Protein AF-A0A9E5K419-F1 (afdb_monomer)

Structure (mmCIF, N/CA/C/O backbone):
data_AF-A0A9E5K419-F1
#
_entry.id   AF-A0A9E5K419-F1
#
loop_
_atom_site.group_PDB
_atom_site.id
_atom_site.type_symbol
_atom_site.label_atom_id
_atom_site.label_alt_id
_atom_site.label_comp_id
_atom_site.label_asym_id
_atom_site.label_entity_id
_atom_site.label_seq_id
_atom_site.pdbx_PDB_ins_code
_atom_site.Cartn_x
_atom_site.Cartn_y
_atom_site.Cartn_z
_atom_site.occupancy
_atom_site.B_iso_or_equiv
_atom_site.auth_seq_id
_atom_site.auth_comp_id
_atom_site.auth_asym_id
_atom_site.auth_atom_id
_atom_site.pdbx_PDB_model_num
ATOM 1 N N . MET A 1 1 ? -24.625 -2.875 -1.559 1.00 51.09 1 MET A N 1
ATOM 2 C CA . MET A 1 1 ? -23.551 -2.017 -1.016 1.00 51.09 1 MET A CA 1
ATOM 3 C C . MET A 1 1 ? -22.894 -2.797 0.116 1.00 51.09 1 MET A C 1
ATOM 5 O O . MET A 1 1 ? -23.586 -3.589 0.740 1.00 51.09 1 MET A O 1
ATOM 9 N N . GLU A 1 2 ? -21.579 -2.642 0.253 1.00 60.12 2 GLU A N 1
ATOM 10 C CA . GLU A 1 2 ? -20.602 -3.380 1.077 1.00 60.12 2 GLU A CA 1
ATOM 11 C C . GLU A 1 2 ? -20.322 -4.870 0.797 1.00 60.12 2 GLU A C 1
ATOM 13 O O . GLU A 1 2 ? -21.179 -5.730 1.003 1.00 60.12 2 GLU A O 1
ATOM 18 N N . PRO A 1 3 ? -19.047 -5.225 0.550 1.00 54.25 3 PRO A N 1
ATOM 19 C CA . PRO A 1 3 ? -18.447 -6.385 1.171 1.00 54.25 3 PRO A CA 1
ATOM 20 C C . PRO A 1 3 ? -17.858 -5.984 2.532 1.00 54.25 3 PRO A C 1
ATOM 22 O O . PRO A 1 3 ? -16.910 -5.207 2.646 1.00 54.25 3 PRO A O 1
ATOM 25 N N . ASN A 1 4 ? -18.458 -6.553 3.570 1.00 54.78 4 ASN A N 1
ATOM 26 C CA . ASN A 1 4 ? -17.936 -6.624 4.923 1.00 54.78 4 ASN A CA 1
ATOM 27 C C . ASN 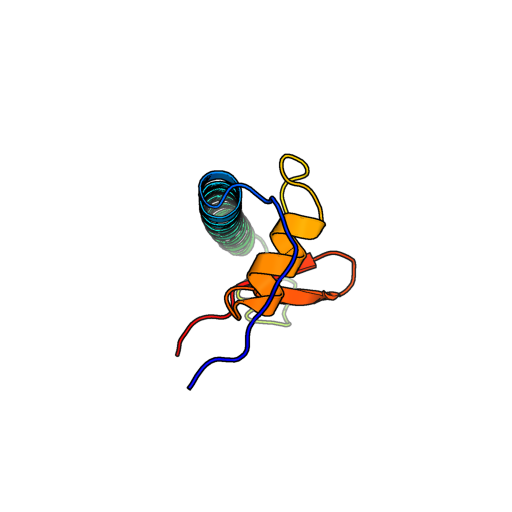A 1 4 ? -16.601 -7.386 4.908 1.00 54.78 4 ASN A C 1
ATOM 29 O O . ASN A 1 4 ? -16.580 -8.550 4.514 1.00 54.78 4 ASN A O 1
ATOM 33 N N . ASN A 1 5 ? -15.512 -6.776 5.380 1.00 54.81 5 ASN A N 1
ATOM 34 C CA . ASN A 1 5 ? -14.296 -7.510 5.731 1.00 54.81 5 ASN A CA 1
ATOM 35 C C . ASN A 1 5 ? -14.084 -7.417 7.253 1.00 54.81 5 ASN A C 1
ATOM 37 O O . ASN A 1 5 ? -13.446 -6.473 7.724 1.00 54.81 5 ASN A O 1
ATOM 41 N N . PRO A 1 6 ? -14.659 -8.341 8.044 1.00 59.34 6 PRO A N 1
ATOM 42 C CA . PRO A 1 6 ? -14.361 -8.435 9.463 1.00 59.34 6 PRO A CA 1
ATOM 43 C C . PRO A 1 6 ? -12.970 -9.065 9.637 1.00 59.34 6 PRO A C 1
ATOM 45 O O . PRO A 1 6 ? -12.594 -9.940 8.863 1.00 59.34 6 PRO A O 1
ATOM 48 N N . LEU A 1 7 ? -12.258 -8.665 10.696 1.00 47.50 7 LEU A N 1
ATOM 49 C CA . LEU A 1 7 ? -11.004 -9.253 11.202 1.00 47.50 7 LEU A CA 1
ATOM 50 C C . LEU A 1 7 ? -9.714 -8.732 10.547 1.00 47.50 7 LEU A C 1
ATOM 52 O O . LEU A 1 7 ? -9.123 -9.370 9.685 1.00 47.50 7 LEU A O 1
ATOM 56 N N . ASN A 1 8 ? -9.238 -7.587 11.038 1.00 55.75 8 ASN A N 1
ATOM 57 C CA . ASN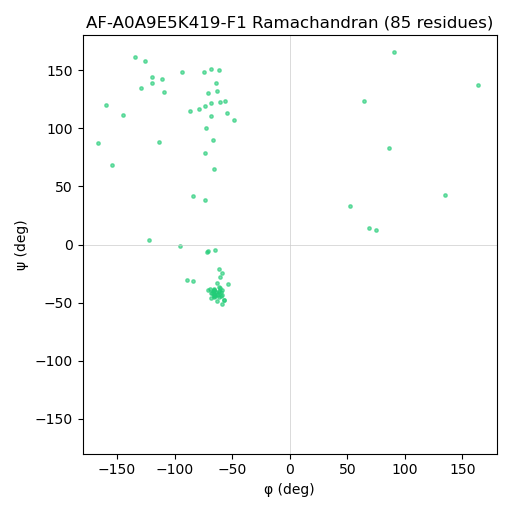 A 1 8 ? -7.8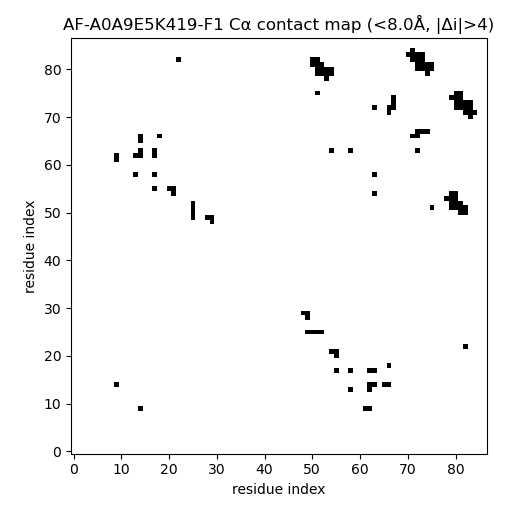50 -7.465 11.486 1.00 55.75 8 ASN A CA 1
ATOM 58 C C . ASN A 1 8 ? -7.738 -6.258 12.436 1.00 55.75 8 ASN A C 1
ATOM 60 O O . ASN A 1 8 ? -8.023 -5.139 12.011 1.00 55.75 8 ASN A O 1
ATOM 64 N N . PRO A 1 9 ? -7.316 -6.419 13.705 1.00 58.06 9 PRO A N 1
ATOM 65 C CA . PRO A 1 9 ? -7.019 -5.302 14.608 1.00 58.06 9 PRO A CA 1
ATOM 66 C C . PRO A 1 9 ? -5.692 -4.613 14.231 1.00 58.06 9 PRO A C 1
ATOM 68 O O . PRO A 1 9 ? -4.905 -4.233 15.094 1.00 58.06 9 PRO A O 1
ATOM 71 N N . LEU A 1 10 ? -5.401 -4.480 12.935 1.00 63.75 10 LEU A N 1
ATOM 72 C CA . LEU A 1 10 ? -4.238 -3.746 12.467 1.00 63.75 10 LEU A CA 1
ATOM 73 C C . LEU A 1 10 ? -4.576 -2.269 12.543 1.00 63.75 10 LEU A C 1
ATOM 75 O O . LEU A 1 10 ? -5.496 -1.792 11.875 1.00 63.75 10 LEU A O 1
ATOM 79 N N . ASP A 1 11 ? -3.837 -1.552 13.384 1.00 79.31 11 ASP A N 1
ATOM 80 C CA . ASP A 1 11 ? -4.087 -0.141 13.598 1.00 79.31 11 ASP A CA 1
ATOM 81 C C . ASP A 1 11 ? -4.016 0.591 12.240 1.00 79.31 11 ASP A C 1
ATOM 83 O O . ASP A 1 11 ? -3.006 0.513 11.525 1.00 79.31 11 ASP A O 1
ATOM 87 N N . PRO A 1 12 ? -5.078 1.309 11.831 1.00 79.31 12 PRO A N 1
ATOM 88 C CA . PRO A 1 12 ? -5.116 1.969 10.531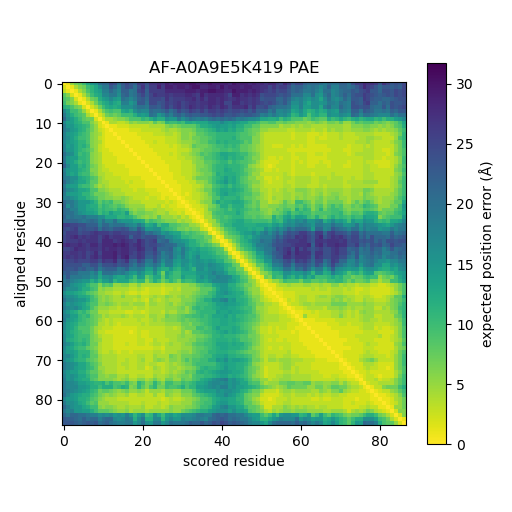 1.00 79.31 12 PRO A CA 1
ATOM 89 C C . PRO A 1 12 ? -4.009 3.024 10.384 1.00 79.31 12 PRO A C 1
ATOM 91 O O . PRO A 1 12 ? -3.630 3.376 9.261 1.00 79.31 12 PRO A O 1
ATOM 94 N N . LYS A 1 13 ? -3.450 3.530 11.492 1.00 84.69 13 LYS A N 1
ATOM 95 C CA . LYS A 1 13 ? -2.266 4.394 11.480 1.00 84.69 13 LYS A CA 1
ATOM 96 C C . LYS A 1 13 ? -1.024 3.593 11.103 1.00 84.69 13 LYS A C 1
ATOM 98 O O . LYS A 1 13 ? -0.235 4.111 10.318 1.00 84.69 13 LYS A O 1
ATOM 103 N N . GLN A 1 14 ? -0.869 2.353 11.573 1.00 87.12 14 GLN A N 1
ATOM 104 C CA . GLN A 1 14 ? 0.238 1.480 11.165 1.00 87.12 14 GLN A CA 1
ATOM 105 C C . GLN A 1 14 ? 0.156 1.111 9.685 1.00 87.12 14 GLN A C 1
ATOM 107 O O . GLN A 1 14 ? 1.160 1.220 8.988 1.00 87.12 14 GLN A O 1
ATOM 112 N N . VAL A 1 15 ? -1.032 0.791 9.164 1.00 86.06 15 VAL A N 1
ATOM 113 C CA . VAL A 1 15 ? -1.221 0.523 7.724 1.00 86.06 15 VAL A CA 1
ATOM 114 C C . VAL A 1 15 ? -0.826 1.740 6.878 1.00 86.06 15 VAL A C 1
ATOM 116 O O . VAL A 1 15 ? -0.091 1.630 5.893 1.00 86.06 15 VAL A O 1
ATOM 119 N N . LYS A 1 16 ? -1.250 2.942 7.290 1.00 86.94 16 LYS A N 1
ATOM 120 C CA . LYS A 1 16 ? -0.854 4.197 6.631 1.00 86.94 16 LYS A CA 1
ATOM 121 C C . LYS A 1 16 ? 0.644 4.487 6.771 1.00 86.94 16 LYS A C 1
ATOM 123 O O . LYS A 1 16 ? 1.245 4.996 5.823 1.00 86.94 16 LYS A O 1
ATOM 128 N N . ALA A 1 17 ? 1.242 4.204 7.926 1.00 89.94 17 ALA A N 1
ATOM 129 C CA . ALA A 1 17 ? 2.671 4.385 8.167 1.00 89.94 17 ALA A CA 1
ATOM 130 C C . ALA A 1 17 ? 3.505 3.442 7.289 1.00 89.94 17 ALA A C 1
ATOM 132 O O . ALA A 1 17 ? 4.409 3.917 6.603 1.00 89.94 17 ALA A O 1
ATOM 133 N N . ALA A 1 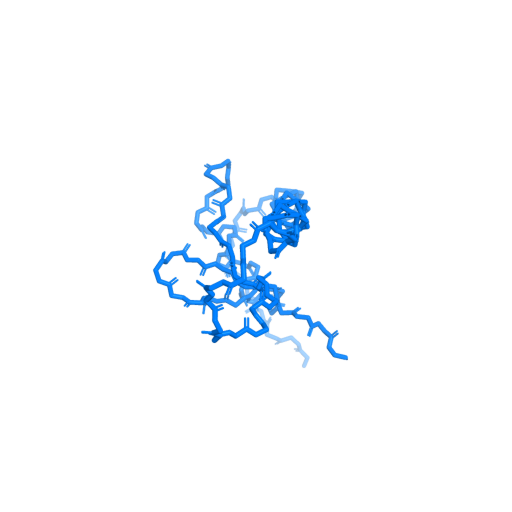18 ? 3.124 2.165 7.206 1.00 89.88 18 ALA A N 1
ATOM 134 C CA . ALA A 1 18 ? 3.742 1.167 6.339 1.00 89.88 18 ALA A CA 1
ATOM 135 C C . ALA A 1 18 ? 3.716 1.601 4.875 1.00 89.88 18 ALA A C 1
ATOM 137 O O . ALA A 1 18 ? 4.749 1.625 4.207 1.00 89.88 18 ALA A O 1
ATOM 138 N N . PHE A 1 19 ? 2.561 2.065 4.390 1.00 88.88 19 PHE A N 1
ATOM 139 C CA . PHE A 1 19 ? 2.439 2.569 3.024 1.00 88.88 19 PHE A CA 1
ATOM 140 C C . PHE A 1 19 ? 3.337 3.789 2.759 1.00 88.88 19 PHE A C 1
ATOM 142 O O . PHE A 1 19 ? 3.977 3.886 1.710 1.00 88.88 19 PHE A O 1
ATOM 149 N N . LYS A 1 20 ? 3.438 4.719 3.719 1.00 89.94 20 LYS A N 1
ATOM 150 C CA . LYS A 1 20 ? 4.351 5.871 3.620 1.00 89.94 20 LYS A CA 1
ATOM 151 C C . LYS A 1 20 ? 5.819 5.438 3.605 1.00 89.94 20 LYS A C 1
ATOM 153 O O . LYS A 1 20 ? 6.582 5.961 2.793 1.00 89.94 20 LYS A O 1
ATOM 158 N N . ALA A 1 21 ? 6.212 4.511 4.476 1.00 90.38 21 ALA A N 1
ATOM 159 C CA . ALA A 1 21 ? 7.569 3.974 4.540 1.00 90.38 21 ALA A CA 1
ATOM 160 C C . ALA A 1 21 ? 7.941 3.250 3.238 1.00 90.38 21 ALA A C 1
ATOM 162 O O . ALA A 1 21 ? 8.999 3.514 2.667 1.00 90.38 21 ALA A O 1
ATOM 163 N N . PHE A 1 22 ? 7.024 2.440 2.705 1.00 89.44 22 PHE A N 1
ATOM 164 C CA . PHE A 1 22 ? 7.174 1.766 1.420 1.00 89.44 22 PHE A CA 1
ATOM 165 C C . PHE A 1 22 ? 7.371 2.760 0.274 1.00 89.44 22 PHE A C 1
ATOM 167 O O . PHE A 1 22 ? 8.359 2.664 -0.446 1.00 89.44 22 PHE A O 1
ATOM 174 N N . LYS A 1 23 ? 6.511 3.782 0.144 1.00 87.06 23 LYS A N 1
ATOM 175 C CA . LYS A 1 23 ? 6.665 4.822 -0.892 1.00 87.06 23 LYS A CA 1
ATOM 176 C C . LYS A 1 23 ? 7.995 5.570 -0.783 1.00 87.06 23 LYS A C 1
ATOM 178 O O . LYS A 1 23 ? 8.604 5.872 -1.807 1.00 87.06 23 LYS A O 1
ATOM 183 N N . LYS A 1 24 ? 8.453 5.873 0.438 1.00 88.56 24 LYS A N 1
ATOM 184 C CA . LYS A 1 24 ? 9.766 6.501 0.663 1.00 88.56 24 LYS A CA 1
ATOM 185 C C . LYS A 1 24 ? 10.900 5.595 0.191 1.00 88.56 24 LYS A C 1
ATOM 187 O O . LYS A 1 24 ? 11.763 6.058 -0.548 1.00 88.56 24 LYS A O 1
ATOM 192 N N . ARG A 1 25 ? 10.883 4.319 0.589 1.00 85.62 25 ARG A N 1
ATOM 193 C CA . ARG A 1 25 ? 11.893 3.332 0.190 1.00 85.62 25 ARG A CA 1
ATOM 194 C C . ARG A 1 25 ? 11.896 3.133 -1.323 1.00 85.62 25 ARG A C 1
ATOM 196 O O . ARG A 1 25 ? 12.957 3.200 -1.920 1.00 85.62 25 ARG A O 1
ATOM 203 N N . LEU A 1 26 ? 10.718 3.005 -1.931 1.00 85.44 26 LEU A N 1
ATOM 204 C CA . LEU A 1 26 ? 10.541 2.855 -3.374 1.00 85.44 26 LEU A CA 1
ATOM 205 C C . LEU A 1 26 ? 11.171 4.025 -4.135 1.00 85.44 26 LEU A C 1
ATOM 207 O O . LEU A 1 26 ? 11.949 3.810 -5.057 1.00 85.44 26 LEU A O 1
ATOM 211 N N . LYS A 1 27 ? 10.893 5.264 -3.710 1.00 82.62 27 LYS A N 1
ATOM 212 C CA . LYS A 1 27 ? 11.450 6.466 -4.343 1.00 82.62 27 LYS A CA 1
ATOM 213 C C . LYS A 1 27 ? 12.970 6.564 -4.182 1.00 82.62 27 LYS A C 1
ATOM 215 O O . LYS A 1 27 ? 13.645 6.969 -5.120 1.00 82.62 27 LYS A O 1
ATOM 220 N N . LEU A 1 28 ? 13.501 6.195 -3.015 1.00 83.06 28 LEU A N 1
ATOM 221 C CA . LEU A 1 28 ? 14.947 6.157 -2.782 1.00 83.06 28 LEU A CA 1
ATOM 222 C C . LEU A 1 28 ? 15.631 5.087 -3.635 1.00 83.06 28 LEU A C 1
ATOM 224 O O . LEU A 1 28 ? 16.649 5.375 -4.246 1.00 83.06 28 LEU A O 1
ATOM 228 N N . THR A 1 29 ? 15.059 3.884 -3.720 1.00 80.12 29 THR A N 1
ATOM 229 C CA . THR A 1 29 ? 15.591 2.806 -4.563 1.00 80.12 29 THR A CA 1
ATOM 230 C C . THR A 1 29 ? 15.534 3.173 -6.046 1.00 80.12 29 THR A C 1
ATOM 232 O O . THR A 1 29 ? 16.508 2.942 -6.747 1.00 80.12 29 THR A O 1
ATOM 235 N N . GLN A 1 30 ? 14.452 3.804 -6.518 1.00 78.19 30 GLN A N 1
ATOM 236 C CA . GLN A 1 30 ? 14.380 4.329 -7.889 1.00 78.19 30 GLN A CA 1
ATOM 237 C C . GLN A 1 30 ? 15.482 5.355 -8.178 1.00 78.19 30 GLN A C 1
ATOM 239 O O . GLN A 1 30 ? 16.105 5.282 -9.229 1.00 78.19 30 GLN A O 1
ATOM 244 N N . LEU A 1 31 ? 15.741 6.280 -7.247 1.00 76.38 31 LEU A N 1
ATOM 245 C CA . LEU A 1 31 ? 16.801 7.282 -7.394 1.00 76.38 31 LEU A CA 1
ATOM 246 C C . LEU A 1 31 ? 18.207 6.653 -7.391 1.00 76.38 31 LEU A C 1
ATOM 248 O O . LEU A 1 31 ? 19.066 7.086 -8.151 1.00 76.38 31 LEU A O 1
ATOM 252 N N . ASP A 1 32 ? 18.453 5.655 -6.536 1.00 71.38 32 ASP A N 1
ATOM 253 C CA . ASP A 1 32 ? 19.752 4.968 -6.445 1.00 71.38 32 ASP A CA 1
ATOM 254 C C . ASP A 1 32 ? 20.072 4.194 -7.732 1.00 71.38 32 ASP A C 1
ATOM 256 O O . ASP A 1 32 ? 21.176 4.295 -8.268 1.00 71.38 32 ASP A O 1
ATOM 260 N N . GLU A 1 33 ? 19.078 3.488 -8.275 1.00 68.06 33 GLU A N 1
ATOM 261 C CA . GLU A 1 33 ? 19.210 2.742 -9.528 1.00 68.06 33 GLU A CA 1
ATOM 262 C C . GLU A 1 33 ? 19.384 3.678 -10.733 1.00 68.06 33 GLU A C 1
ATOM 264 O O . GLU A 1 33 ? 20.252 3.432 -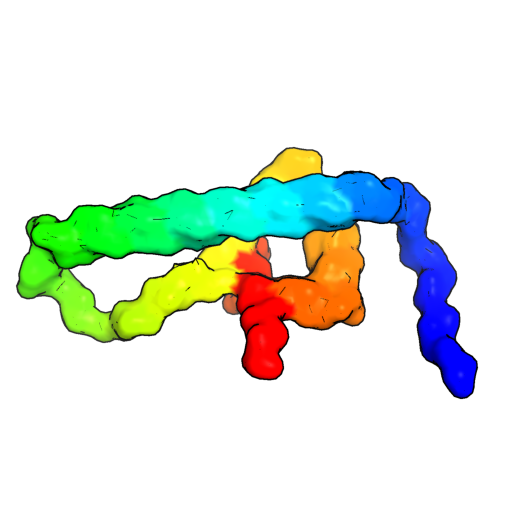11.570 1.00 68.06 33 GLU A O 1
ATOM 269 N N . ASP A 1 34 ? 18.638 4.788 -10.788 1.00 62.44 34 ASP A N 1
ATOM 270 C CA . ASP A 1 34 ? 18.826 5.846 -11.792 1.00 62.44 34 ASP A CA 1
ATOM 271 C C . ASP A 1 34 ? 20.240 6.456 -11.711 1.00 62.44 34 ASP A C 1
ATOM 273 O O . ASP A 1 34 ? 20.925 6.621 -12.722 1.00 62.44 34 ASP A O 1
ATOM 277 N N . SER A 1 35 ? 20.747 6.681 -10.494 1.00 61.59 35 SER A N 1
ATOM 278 C CA . SER A 1 35 ? 22.105 7.188 -10.274 1.00 61.59 35 SER A CA 1
ATOM 279 C C . SER A 1 35 ? 23.192 6.196 -10.709 1.00 61.59 35 SER A C 1
ATOM 281 O O . SER A 1 35 ? 24.210 6.599 -11.281 1.00 61.59 35 SER A O 1
ATOM 283 N N . LYS A 1 36 ? 22.986 4.892 -10.485 1.00 59.03 36 LYS A N 1
ATOM 284 C CA . LYS A 1 36 ? 23.893 3.827 -10.945 1.00 59.03 36 LYS A CA 1
ATOM 285 C C . LYS A 1 36 ? 23.886 3.656 -12.460 1.00 59.03 36 LYS A C 1
ATOM 287 O O . LYS A 1 36 ? 24.953 3.444 -13.043 1.00 59.03 36 LYS A O 1
ATOM 292 N N . LEU A 1 37 ? 22.722 3.784 -13.096 1.00 58.94 37 LEU A N 1
ATOM 293 C CA . LEU A 1 37 ? 22.562 3.689 -14.551 1.00 58.94 37 LEU A CA 1
ATOM 294 C C . LEU A 1 37 ? 23.405 4.727 -15.313 1.00 58.94 37 LEU A C 1
ATOM 296 O O . LEU A 1 37 ? 23.823 4.463 -16.437 1.00 58.94 37 LEU A O 1
ATOM 300 N N . GLY A 1 38 ? 23.758 5.855 -14.690 1.00 54.28 38 GLY A N 1
ATOM 301 C CA . GLY A 1 38 ? 24.631 6.874 -15.282 1.00 54.28 38 GLY A CA 1
ATOM 302 C C . GLY A 1 38 ? 26.121 6.508 -15.418 1.00 54.28 38 GLY A C 1
ATOM 303 O O . GLY A 1 38 ?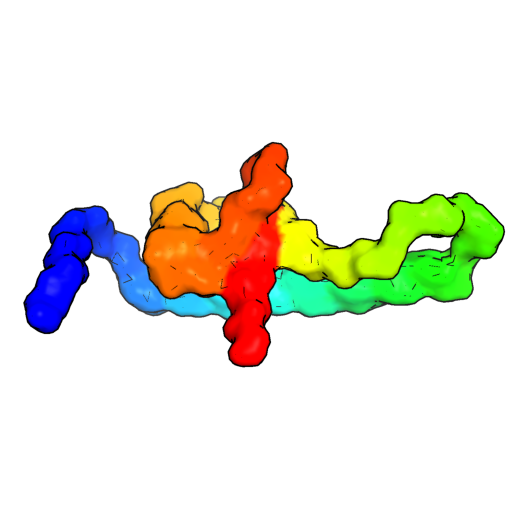 26.868 7.292 -16.000 1.00 54.28 38 GLY A O 1
ATOM 304 N N . ARG A 1 39 ? 26.601 5.366 -14.889 1.00 54.31 39 ARG A N 1
ATOM 305 C CA . ARG A 1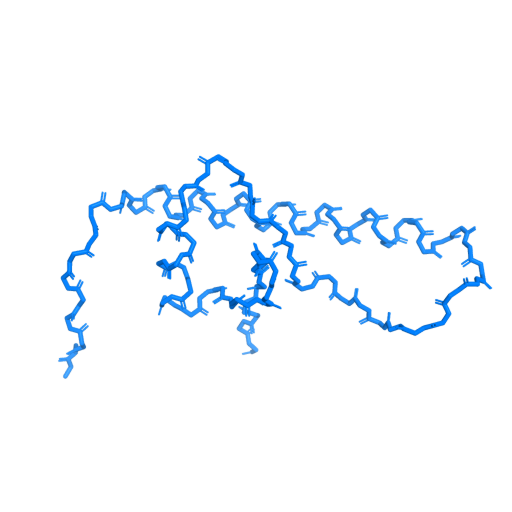 39 ? 28.048 5.033 -14.844 1.00 54.31 39 ARG A CA 1
ATOM 306 C C . ARG A 1 39 ? 28.478 3.736 -15.533 1.00 54.31 39 ARG A C 1
ATOM 308 O O . ARG A 1 39 ? 29.660 3.404 -15.465 1.00 54.31 39 ARG A O 1
ATOM 315 N N . SER A 1 40 ? 27.607 2.981 -16.204 1.00 50.06 40 SER A N 1
ATOM 316 C CA . SER A 1 40 ? 28.037 1.731 -16.863 1.00 50.06 40 SER A CA 1
ATOM 317 C C . SER A 1 40 ? 27.303 1.445 -18.181 1.00 50.06 40 SER A C 1
ATOM 319 O O . SER A 1 40 ? 26.123 1.107 -18.154 1.00 50.06 40 SER A O 1
ATOM 321 N N . PRO A 1 41 ? 27.986 1.508 -19.344 1.00 55.28 41 PRO A N 1
ATOM 322 C CA . PRO A 1 41 ? 27.388 1.267 -20.659 1.00 55.28 41 PRO A CA 1
ATOM 323 C C . PRO A 1 41 ? 27.319 -0.228 -21.022 1.00 55.28 41 PRO A C 1
ATOM 325 O O . PRO A 1 41 ? 27.622 -0.606 -22.151 1.00 55.28 41 PRO A O 1
ATOM 328 N N . MET A 1 42 ? 26.960 -1.114 -20.085 1.00 54.34 42 MET A N 1
ATOM 329 C CA . MET 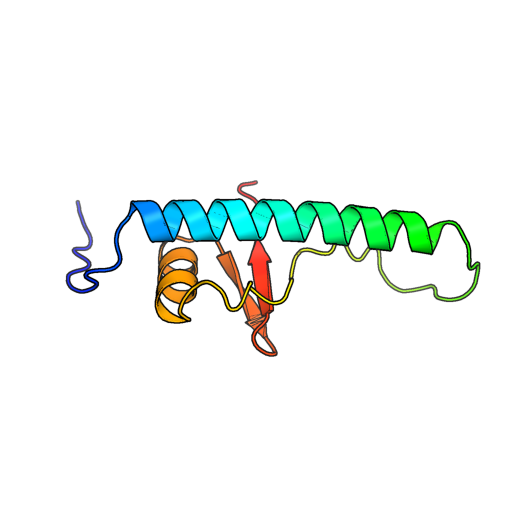A 1 42 ? 26.885 -2.546 -20.400 1.00 54.34 42 MET A CA 1
ATOM 330 C C . MET A 1 42 ? 25.915 -3.319 -19.505 1.00 54.34 42 MET A C 1
ATOM 332 O O . MET A 1 42 ? 26.311 -4.137 -18.685 1.00 54.34 42 MET A O 1
ATOM 336 N N . THR A 1 43 ? 24.619 -3.059 -19.657 1.00 53.09 43 THR A N 1
ATOM 337 C CA . THR A 1 43 ? 23.554 -4.066 -19.480 1.00 53.09 43 THR A CA 1
ATOM 338 C C . THR A 1 43 ? 22.264 -3.500 -20.063 1.00 53.09 43 THR A C 1
ATOM 340 O O . THR A 1 43 ? 21.472 -2.839 -19.400 1.00 53.09 43 THR A O 1
ATOM 343 N N . GLY A 1 44 ? 22.081 -3.718 -21.365 1.00 46.09 44 GLY A N 1
ATOM 344 C CA . GLY A 1 44 ? 20.774 -3.572 -21.986 1.00 46.09 44 GLY A CA 1
ATOM 345 C C . GLY A 1 44 ? 19.816 -4.603 -21.395 1.00 46.09 44 GLY A C 1
ATOM 346 O O . GLY A 1 44 ? 20.197 -5.756 -21.201 1.00 46.09 44 GLY A O 1
ATOM 347 N N . GLY A 1 45 ? 18.578 -4.193 -21.131 1.00 43.62 45 GLY A N 1
ATOM 348 C CA . GLY A 1 45 ? 17.504 -5.157 -20.895 1.00 43.62 45 GLY A CA 1
ATOM 349 C C . GLY A 1 45 ? 16.592 -4.889 -19.710 1.00 43.62 45 GLY A C 1
ATOM 350 O O . GLY A 1 45 ? 16.242 -5.824 -19.004 1.00 43.62 45 GLY A O 1
ATOM 351 N N . SER A 1 46 ? 16.176 -3.650 -19.494 1.00 44.00 46 SER A N 1
ATOM 352 C CA . SER A 1 46 ? 14.769 -3.296 -19.262 1.00 44.00 46 SER A CA 1
ATOM 353 C C . SER A 1 46 ? 14.735 -1.916 -18.658 1.00 44.00 46 SER A C 1
ATOM 355 O O . SER A 1 46 ? 15.494 -1.594 -17.751 1.00 44.00 46 SER A O 1
ATOM 357 N N . HIS A 1 47 ? 13.805 -1.116 -19.147 1.00 44.69 47 HIS A N 1
ATOM 358 C CA . HIS A 1 47 ? 13.326 0.087 -18.496 1.00 44.69 47 HIS A CA 1
ATOM 359 C C . HIS A 1 47 ? 12.612 -0.342 -17.197 1.00 44.69 47 HIS A C 1
ATOM 361 O O . HIS A 1 47 ? 11.390 -0.281 -17.083 1.00 44.69 47 HIS A O 1
ATOM 367 N N . SER A 1 48 ? 13.371 -0.905 -16.252 1.00 50.22 48 SER A N 1
ATOM 368 C CA . SER A 1 48 ? 12.908 -1.392 -14.963 1.00 50.22 48 SER A CA 1
ATOM 369 C C . SER A 1 48 ? 12.622 -0.163 -14.129 1.00 50.22 48 SER A C 1
ATOM 371 O O . SER A 1 48 ? 13.407 0.246 -13.281 1.00 50.22 48 SER A O 1
ATOM 373 N N . SER A 1 49 ? 11.472 0.453 -14.391 1.00 54.09 49 SER A N 1
ATOM 374 C CA . SER A 1 49 ? 10.782 1.191 -13.348 1.00 54.09 49 SER A CA 1
ATOM 375 C C . SER A 1 49 ? 10.767 0.236 -12.159 1.00 54.09 49 SER A C 1
ATOM 377 O O . SER A 1 49 ? 10.131 -0.812 -12.244 1.00 54.09 49 SER A O 1
ATOM 379 N N . ILE A 1 50 ? 11.566 0.491 -11.120 1.00 59.44 50 ILE A N 1
ATOM 380 C CA . ILE A 1 50 ? 11.553 -0.345 -9.920 1.00 59.44 50 ILE A CA 1
ATOM 381 C C . ILE A 1 50 ? 10.182 -0.129 -9.295 1.00 59.44 50 ILE A C 1
ATOM 383 O O . ILE A 1 50 ? 9.951 0.836 -8.565 1.00 59.44 50 ILE A O 1
ATOM 387 N N . LEU A 1 51 ? 9.240 -0.970 -9.705 1.00 68.31 51 LEU A N 1
ATOM 388 C CA . LEU A 1 51 ? 7.860 -0.957 -9.260 1.00 68.31 51 LEU A CA 1
ATOM 389 C C . LEU A 1 51 ? 7.731 -1.840 -8.015 1.00 68.31 51 LEU A C 1
ATOM 391 O O . LEU A 1 51 ? 6.956 -1.493 -7.125 1.00 68.31 51 LEU A O 1
ATOM 395 N N . ALA A 1 52 ? 8.566 -2.884 -7.900 1.00 80.69 52 ALA A N 1
ATOM 396 C CA . ALA A 1 52 ? 8.603 -3.824 -6.787 1.00 80.69 52 ALA A CA 1
ATOM 397 C C . ALA A 1 52 ? 9.852 -3.680 -5.901 1.00 80.69 52 ALA A C 1
ATOM 399 O O . ALA A 1 52 ? 10.979 -3.695 -6.393 1.00 80.69 52 ALA A O 1
ATOM 400 N N . ILE A 1 53 ? 9.658 -3.609 -4.581 1.00 85.88 53 ILE A N 1
ATOM 401 C CA . ILE A 1 53 ? 10.735 -3.644 -3.583 1.00 85.88 53 ILE A CA 1
ATOM 402 C C . ILE A 1 53 ? 10.393 -4.598 -2.440 1.00 85.88 53 ILE A C 1
ATOM 404 O O . ILE A 1 53 ? 9.233 -4.943 -2.199 1.00 85.88 53 ILE A O 1
ATOM 408 N N . GLN A 1 54 ? 11.420 -5.001 -1.698 1.00 87.25 54 GLN A N 1
ATOM 409 C CA . GLN A 1 54 ? 11.225 -5.720 -0.449 1.00 87.25 54 GLN A CA 1
ATOM 410 C C . GLN A 1 54 ? 10.671 -4.748 0.611 1.00 87.25 54 GLN A C 1
ATOM 412 O O . GLN A 1 54 ? 11.196 -3.636 0.758 1.00 87.25 54 GLN A O 1
ATOM 417 N N . PRO A 1 55 ? 9.591 -5.115 1.315 1.00 84.62 55 PRO A N 1
ATOM 418 C CA . PRO A 1 55 ? 8.992 -4.243 2.309 1.00 84.62 55 PRO A CA 1
ATOM 419 C C . PRO A 1 55 ? 9.934 -4.081 3.510 1.00 84.62 55 PRO A C 1
ATOM 421 O O . PRO A 1 55 ? 10.693 -5.000 3.826 1.00 84.62 55 PRO A O 1
ATOM 424 N N . PRO A 1 56 ? 9.889 -2.940 4.214 1.00 83.56 56 PRO A N 1
ATOM 425 C CA . PRO A 1 56 ? 10.634 -2.784 5.453 1.00 83.56 56 PRO A CA 1
ATOM 426 C C . PRO A 1 56 ? 10.142 -3.775 6.519 1.00 83.56 56 PRO A C 1
ATOM 428 O O . PRO A 1 56 ? 8.943 -3.859 6.790 1.00 83.56 56 PRO A O 1
ATOM 431 N N . SER A 1 57 ? 11.085 -4.465 7.168 1.00 84.31 57 SER A N 1
ATOM 432 C CA . SER A 1 57 ? 10.841 -5.424 8.263 1.00 84.31 57 SER A CA 1
ATOM 433 C C . SER A 1 57 ? 10.258 -4.791 9.536 1.00 84.31 57 SER A C 1
ATOM 435 O O . SER A 1 57 ? 9.944 -5.496 10.486 1.00 84.31 57 SER A O 1
ATOM 437 N N . GLU A 1 58 ? 10.123 -3.462 9.551 1.00 84.75 58 GLU A N 1
ATOM 438 C CA . GLU A 1 58 ? 9.447 -2.656 10.575 1.00 84.75 58 GLU A CA 1
ATOM 439 C C . GLU A 1 58 ? 7.958 -3.009 10.727 1.00 84.75 58 GLU A C 1
ATOM 441 O O . GLU A 1 58 ? 7.389 -2.832 11.803 1.00 84.75 58 GLU A O 1
ATOM 446 N N . PHE A 1 59 ? 7.320 -3.503 9.661 1.00 85.81 59 PHE A N 1
ATOM 447 C CA . PHE A 1 59 ? 5.890 -3.806 9.649 1.00 85.81 59 PHE A CA 1
ATOM 448 C C . PHE A 1 59 ? 5.635 -5.282 9.355 1.00 85.81 59 PHE A C 1
ATOM 450 O O . PHE A 1 59 ? 6.248 -5.868 8.459 1.00 85.81 59 PHE A O 1
ATOM 457 N N . SER A 1 60 ? 4.669 -5.860 10.071 1.00 85.62 60 SER A N 1
ATOM 458 C CA . SER A 1 60 ? 4.254 -7.254 9.911 1.00 85.62 60 SER A CA 1
ATOM 459 C C . SER A 1 60 ? 3.713 -7.553 8.514 1.00 85.62 60 SER A C 1
ATOM 461 O O . SER A 1 60 ? 3.078 -6.712 7.876 1.00 85.62 60 SER A O 1
ATOM 463 N N . HIS A 1 61 ? 3.888 -8.803 8.074 1.00 82.94 61 HIS A N 1
ATOM 464 C CA . HIS A 1 61 ? 3.363 -9.301 6.798 1.00 82.94 61 HIS A CA 1
ATOM 465 C C . HIS A 1 61 ? 1.855 -9.061 6.637 1.00 82.94 61 HIS A C 1
ATOM 467 O O . HIS A 1 61 ? 1.399 -8.746 5.542 1.00 82.94 61 HIS A O 1
ATOM 473 N N . GLU A 1 62 ? 1.092 -9.126 7.729 1.00 86.06 62 GLU A N 1
ATOM 474 C CA . GLU A 1 62 ? -0.352 -8.875 7.728 1.00 86.06 62 GLU A CA 1
ATOM 475 C C . GLU A 1 62 ? -0.718 -7.454 7.272 1.00 86.06 62 GLU A C 1
ATOM 477 O O . GLU A 1 62 ? -1.690 -7.281 6.541 1.00 86.06 62 GLU A O 1
ATOM 482 N N . ILE A 1 63 ? 0.088 -6.443 7.622 1.00 88.25 63 ILE A N 1
ATOM 483 C CA . ILE A 1 63 ? -0.119 -5.054 7.176 1.00 88.25 63 ILE A CA 1
ATOM 484 C C . ILE A 1 63 ? 0.075 -4.945 5.661 1.00 88.25 63 ILE A C 1
ATOM 486 O O . ILE A 1 63 ? -0.675 -4.248 4.976 1.00 88.25 63 ILE A O 1
ATOM 490 N N . TRP A 1 64 ? 1.067 -5.653 5.123 1.00 87.56 64 TRP A N 1
ATOM 491 C CA . TRP A 1 64 ? 1.328 -5.688 3.686 1.00 87.56 64 TRP A CA 1
ATOM 492 C C . TRP A 1 64 ? 0.219 -6.418 2.929 1.00 87.56 64 TRP A C 1
ATOM 494 O O . TRP A 1 64 ? -0.237 -5.925 1.900 1.00 87.56 64 TRP A O 1
ATOM 504 N N . GLN A 1 65 ? -0.269 -7.537 3.467 1.00 86.75 65 GLN A N 1
ATOM 505 C CA . GLN A 1 65 ? -1.415 -8.266 2.919 1.00 86.75 65 GLN A CA 1
ATOM 506 C C . GLN A 1 65 ? -2.682 -7.408 2.911 1.00 86.75 65 GLN A C 1
ATOM 508 O O . GLN A 1 65 ? -3.421 -7.416 1.932 1.00 86.75 65 GLN A O 1
ATOM 513 N N . GLU A 1 66 ? -2.910 -6.620 3.959 1.00 86.94 66 GLU A N 1
ATOM 514 C CA . GLU A 1 66 ? -4.033 -5.688 4.032 1.00 86.94 66 GLU A CA 1
ATOM 515 C C . GLU A 1 66 ? -3.939 -4.599 2.949 1.00 86.94 66 GLU A C 1
ATOM 517 O O . GLU A 1 66 ? -4.912 -4.324 2.250 1.00 86.94 66 GLU A O 1
ATOM 522 N N . LEU A 1 67 ? -2.750 -4.035 2.713 1.00 86.44 67 LEU A N 1
ATOM 523 C CA . LEU A 1 67 ? -2.527 -3.089 1.611 1.00 86.44 67 LEU A CA 1
ATOM 524 C C . LEU A 1 67 ? -2.740 -3.725 0.228 1.00 86.44 67 LEU A C 1
ATOM 526 O O . LEU A 1 67 ? -3.201 -3.041 -0.688 1.00 86.44 67 LEU A O 1
ATOM 530 N N . VAL A 1 68 ? -2.423 -5.013 0.078 1.00 88.31 68 VAL A N 1
ATOM 531 C CA . VAL A 1 68 ? -2.710 -5.780 -1.142 1.00 88.31 68 VAL A CA 1
ATOM 532 C C . VAL A 1 68 ? -4.211 -5.994 -1.319 1.00 88.31 68 VAL A C 1
ATOM 534 O O . VAL A 1 68 ? -4.735 -5.740 -2.400 1.00 88.31 68 VAL A O 1
ATOM 537 N N . LYS A 1 69 ? -4.924 -6.387 -0.257 1.00 85.00 69 LYS A N 1
ATOM 538 C CA . LYS A 1 69 ? -6.389 -6.531 -0.266 1.00 85.00 69 LYS A CA 1
ATOM 539 C C . LYS A 1 69 ? -7.097 -5.216 -0.589 1.00 85.00 69 LYS A C 1
ATOM 541 O O . LYS A 1 69 ? -8.078 -5.219 -1.321 1.00 85.00 69 LYS A O 1
ATOM 546 N N . GLN A 1 70 ? -6.569 -4.093 -0.099 1.00 83.44 70 GLN A N 1
ATOM 547 C CA . GLN A 1 70 ? -7.055 -2.747 -0.422 1.00 83.44 70 GLN A CA 1
ATOM 548 C C . GLN A 1 70 ? -6.736 -2.303 -1.860 1.00 83.44 70 GLN A C 1
ATOM 550 O O . GLN A 1 70 ? -7.141 -1.210 -2.247 1.00 83.44 70 GLN A O 1
ATOM 555 N N . GLY A 1 71 ? -5.976 -3.083 -2.636 1.00 85.00 71 GLY A N 1
ATOM 556 C CA . GLY A 1 71 ? -5.587 -2.733 -4.003 1.00 85.00 71 GLY A CA 1
ATOM 557 C C . GLY A 1 71 ? -4.502 -1.657 -4.100 1.00 85.00 71 GLY A C 1
ATOM 558 O O . GLY A 1 71 ? -4.261 -1.134 -5.182 1.00 85.00 71 GLY A O 1
ATOM 559 N N . LYS A 1 72 ? -3.825 -1.318 -2.993 1.00 84.88 72 LYS A N 1
ATOM 560 C CA . LYS A 1 72 ? -2.734 -0.324 -2.979 1.00 84.88 72 LYS A CA 1
ATOM 561 C C . LYS A 1 72 ? -1.387 -0.919 -3.365 1.00 84.88 72 LYS A C 1
ATOM 563 O O . LYS A 1 72 ? -0.524 -0.217 -3.891 1.00 84.88 72 LYS A O 1
ATOM 568 N N . LEU A 1 73 ? -1.186 -2.195 -3.044 1.00 88.12 73 LEU A N 1
ATOM 569 C CA . LEU A 1 73 ? 0.026 -2.948 -3.346 1.00 88.12 73 LEU A CA 1
ATOM 570 C C . LEU A 1 73 ? -0.314 -4.230 -4.106 1.00 88.12 73 LEU A C 1
ATOM 572 O O . LEU A 1 73 ? -1.424 -4.744 -4.019 1.00 88.12 73 LEU A O 1
ATOM 576 N N . LYS A 1 74 ? 0.664 -4.773 -4.826 1.00 86.81 74 LYS A N 1
ATOM 577 C CA . LYS A 1 74 ? 0.562 -6.047 -5.536 1.00 86.81 74 LYS A CA 1
ATOM 578 C C . LYS A 1 74 ? 1.746 -6.943 -5.175 1.00 86.81 74 LYS A C 1
ATOM 580 O O . LYS A 1 74 ? 2.875 -6.466 -5.168 1.00 86.81 74 LYS A O 1
ATOM 585 N N . PRO A 1 75 ? 1.545 -8.233 -4.874 1.00 86.81 75 PRO A N 1
ATOM 586 C CA . PRO A 1 75 ? 2.659 -9.150 -4.676 1.00 86.81 75 PRO A CA 1
ATOM 587 C C . PRO A 1 75 ? 3.379 -9.376 -6.013 1.00 86.81 75 PRO A C 1
ATOM 589 O O . PRO A 1 75 ? 2.773 -9.828 -6.982 1.00 86.81 75 PRO A O 1
ATOM 592 N N . ALA A 1 76 ? 4.676 -9.070 -6.058 1.00 82.69 76 ALA A N 1
ATOM 593 C CA . ALA A 1 76 ? 5.522 -9.233 -7.245 1.00 82.69 76 ALA A CA 1
ATOM 594 C C . ALA A 1 76 ? 6.300 -10.566 -7.250 1.00 82.69 76 ALA A C 1
ATOM 596 O O . ALA A 1 76 ? 7.030 -10.869 -8.191 1.00 82.69 76 ALA A O 1
ATOM 597 N N . GLY A 1 77 ? 6.140 -11.379 -6.199 1.00 78.44 77 GLY A N 1
ATOM 598 C CA . GLY A 1 77 ? 6.884 -12.623 -5.990 1.00 78.44 77 GLY A CA 1
ATOM 599 C C . GLY A 1 77 ? 8.174 -12.418 -5.186 1.00 78.44 77 GLY A C 1
ATOM 600 O O . GLY A 1 77 ? 8.604 -11.293 -4.947 1.00 78.44 77 GLY A O 1
ATOM 601 N N . ARG A 1 78 ? 8.773 -13.515 -4.693 1.00 79.06 78 ARG A N 1
ATOM 602 C CA . ARG A 1 78 ? 9.979 -13.497 -3.826 1.00 79.06 78 ARG A CA 1
ATOM 603 C C . ARG A 1 78 ? 9.873 -12.584 -2.588 1.00 79.06 78 ARG A C 1
ATOM 605 O O . ARG A 1 78 ? 10.856 -11.986 -2.161 1.00 79.06 78 ARG A O 1
ATOM 612 N N . GLY A 1 79 ? 8.672 -12.455 -2.019 1.00 80.31 79 GLY A N 1
ATOM 613 C CA . GLY A 1 79 ? 8.428 -11.581 -0.864 1.00 80.31 79 GLY A CA 1
ATOM 614 C C . GLY A 1 79 ? 8.531 -10.081 -1.173 1.00 80.31 79 GLY A C 1
ATOM 615 O O . GLY A 1 79 ? 8.622 -9.277 -0.248 1.00 80.31 79 GLY A O 1
ATOM 616 N N . MET A 1 80 ? 8.534 -9.699 -2.453 1.00 86.69 80 MET A N 1
ATOM 617 C CA . MET A 1 80 ? 8.510 -8.308 -2.894 1.00 86.69 80 MET A CA 1
ATOM 618 C C . MET A 1 80 ? 7.078 -7.850 -3.150 1.00 86.69 80 MET A C 1
ATOM 620 O O . MET A 1 80 ? 6.220 -8.622 -3.596 1.00 86.69 80 MET A O 1
ATOM 624 N N . TYR A 1 81 ? 6.849 -6.567 -2.905 1.00 88.19 81 TYR A N 1
ATOM 625 C CA . TYR A 1 81 ? 5.586 -5.900 -3.178 1.00 88.19 81 TYR A CA 1
ATOM 626 C C . TYR A 1 81 ? 5.812 -4.766 -4.157 1.00 88.19 81 TYR A C 1
ATOM 628 O O . TYR A 1 81 ? 6.834 -4.088 -4.105 1.00 88.19 81 TYR A O 1
ATOM 636 N N . GLU A 1 82 ? 4.835 -4.570 -5.024 1.00 86.88 82 GLU A N 1
ATOM 637 C CA . GLU A 1 82 ? 4.780 -3.547 -6.048 1.00 86.88 82 GLU A CA 1
ATOM 638 C C . GLU A 1 82 ? 3.715 -2.506 -5.717 1.00 86.88 82 GLU A C 1
ATOM 640 O O . GLU A 1 82 ? 2.649 -2.847 -5.202 1.00 86.88 82 GLU A O 1
ATOM 645 N N . LEU A 1 83 ? 3.993 -1.233 -6.008 1.00 86.12 83 LEU A N 1
ATOM 646 C CA . LEU A 1 83 ? 2.977 -0.189 -5.910 1.00 86.12 83 LEU A CA 1
ATOM 647 C C . LEU A 1 83 ? 1.995 -0.326 -7.076 1.00 86.12 83 LEU A C 1
ATOM 649 O O . LEU A 1 83 ? 2.386 -0.152 -8.230 1.00 86.12 83 LEU A O 1
ATOM 653 N N . VAL A 1 84 ? 0.716 -0.559 -6.778 1.00 83.25 84 VAL A N 1
ATOM 654 C CA . VAL A 1 84 ? -0.334 -0.455 -7.796 1.00 83.25 84 VAL A CA 1
ATOM 655 C C . VAL A 1 84 ? -0.511 1.033 -8.064 1.00 83.25 84 VAL A C 1
ATOM 657 O O . VAL A 1 84 ? -1.078 1.767 -7.257 1.00 83.25 84 VAL A O 1
ATOM 660 N N . LYS A 1 85 ? 0.088 1.516 -9.151 1.00 64.75 85 LYS A N 1
ATOM 661 C CA . LYS A 1 85 ? -0.118 2.886 -9.609 1.00 64.75 85 LYS A CA 1
ATOM 662 C C . LYS A 1 85 ? -1.563 2.966 -10.095 1.00 64.75 85 LYS A C 1
ATOM 664 O O . LYS A 1 85 ? -1.893 2.326 -11.087 1.00 64.75 85 LYS A O 1
ATOM 669 N N . GLU A 1 86 ? -2.413 3.690 -9.367 1.00 51.44 86 GLU A N 1
ATOM 670 C CA . GLU A 1 86 ? -3.701 4.137 -9.905 1.00 51.44 86 GLU A CA 1
ATOM 671 C C . GLU A 1 86 ? -3.389 4.891 -11.209 1.00 51.44 86 GLU A C 1
ATOM 673 O O . GLU A 1 86 ? -2.638 5.873 -11.192 1.00 51.44 86 GLU A O 1
ATOM 678 N N . LEU A 1 87 ? -3.827 4.311 -12.332 1.00 38.06 87 LEU A N 1
ATOM 679 C CA . LEU A 1 87 ? -3.751 4.885 -13.676 1.00 38.06 87 LEU A CA 1
ATOM 680 C C . LEU A 1 87 ? -4.751 6.032 -13.804 1.00 38.06 87 LEU A C 1
ATOM 682 O O . LEU A 1 87 ? -5.896 5.851 -13.332 1.00 38.06 87 LEU A O 1
#

Sequence (87 aa):
MEPNNPLNPLDPKQVKAAFKAFKKRLKLTQLDEDSKLGRSPMTGGSHSSILAIQPPSEFSHEIWQELVKQGKLKPAGRGMYELVKEL

Mean predicted aligned error: 10.03 Å

Radius of gyration: 15.57 Å; Cα contacts (8 Å, |Δi|>4): 65; chains: 1; bounding box: 52×21×37 Å

Nearest PDB structures (foldseek):
  9f2a-assembly1_C  TM=4.132E-01  e=2.272E-01  Pyrococcus abyssi GE5
  9er2-assembly1_Q  TM=4.007E-01  e=7.715E-01  Homo sapiens

Solvent-accessible surface area (backbone atoms only — not comparable to full-atom values): 5532 Å² total; per-residue (Å²): 134,83,85,85,81,84,89,72,97,65,54,69,65,54,45,53,47,49,54,52,51,46,53,52,50,43,54,51,51,42,52,53,52,56,59,53,61,77,74,58,101,80,77,89,86,70,93,68,71,66,50,56,43,71,68,65,86,89,52,60,70,67,51,56,51,48,36,34,75,70,57,51,30,38,84,67,55,97,78,20,38,18,63,49,73,84,126

Secondary structure (DSSP, 8-state):
-----------HHHHHHHHHHHHHHHHHHHHHHHHHHTT-S----------EEPPPTTS-HHHHHHHHHTTSEEEEETTEEEE----

pLDDT: mean 73.83, std 15.38, range [38.06, 90.38]

Foldseek 3Di:
DDDDDDDDPPPVVLLVVQLVQVVVVLVVVQVVVVVVVVPDPDDDDDPCSVQKDAGPPVDDPVSVVVCVVVVQWDDPDPNIIGGNPPD